Protein AF-A0A2R6VX79-F1 (afdb_monomer)

Solvent-accessible surface area (backbone atoms only — not comparable to full-atom values): 6973 Å² total; per-residue (Å²): 86,72,43,73,53,65,62,67,60,72,78,44,77,46,82,46,73,50,66,47,77,50,93,85,52,98,82,51,76,49,69,45,82,41,76,50,75,43,72,66,85,60,84,84,58,86,90,83,51,50,47,43,43,34,34,42,43,25,42,30,48,97,86,70,49,77,42,70,45,96,67,60,50,79,45,77,49,74,63,76,88,86,78,90,82,80,90,84,78,91,79,85,83,79,85,79,81,80,79,80,78,88,126

Secondary structure (DSSP, 8-state):
-EEEEEES-EEEEEEEEEEEE-TTSTT-EEEEEEEEEEE---S--TTT-SEEEEEEEEEE-TTS-EEEEEEEEEEEEE-PPP---------------------

Foldseek 3Di:
DWDKDKPADWPDKDKDWDWDDDPPDPDDGDTDIDIDTHGDQDADPPDDGQKMKMWGQWDQDPVRDIDGDPDIDIDIDGDDHDDDDDDDDDDDDDDDDDDDDDD

Structure (mmCIF, N/CA/C/O backbone):
data_AF-A0A2R6VX79-F1
#
_entry.id   AF-A0A2R6VX79-F1
#
loop_
_atom_site.group_PDB
_atom_site.id
_atom_site.type_symbol
_atom_site.label_atom_id
_atom_site.label_alt_id
_atom_site.label_comp_id
_atom_site.label_asym_id
_atom_site.label_entity_id
_atom_site.label_seq_id
_atom_site.pdbx_PDB_ins_code
_atom_site.Cartn_x
_atom_site.Cartn_y
_atom_site.Cartn_z
_atom_site.occupancy
_atom_site.B_iso_or_equiv
_atom_site.auth_seq_id
_atom_site.auth_comp_id
_atom_site.auth_asym_id
_atom_site.auth_atom_id
_atom_site.pdbx_PDB_model_num
ATOM 1 N N . MET A 1 1 ? -9.465 0.744 17.692 1.00 58.28 1 MET A N 1
ATOM 2 C CA . MET A 1 1 ? -8.510 -0.147 16.986 1.00 58.28 1 MET A CA 1
ATOM 3 C C . MET A 1 1 ? -9.287 -0.967 15.969 1.00 58.28 1 MET A C 1
ATOM 5 O O . MET A 1 1 ? -10.205 -1.657 16.383 1.00 58.28 1 MET A O 1
ATOM 9 N N . LEU A 1 2 ? -9.038 -0.838 14.660 1.00 66.31 2 LEU A N 1
ATOM 10 C CA . LEU A 1 2 ? -9.800 -1.638 13.688 1.00 66.31 2 LEU A CA 1
ATOM 11 C C . LEU A 1 2 ? -9.268 -3.074 13.630 1.00 66.31 2 LEU A C 1
ATOM 13 O O . LEU A 1 2 ? -8.080 -3.311 13.834 1.00 66.31 2 LEU A O 1
ATOM 17 N N . ILE A 1 3 ? -10.164 -4.017 13.354 1.00 70.19 3 ILE A N 1
ATOM 18 C CA . ILE A 1 3 ? -9.846 -5.434 13.177 1.00 70.19 3 ILE A CA 1
ATOM 19 C C . ILE A 1 3 ? -9.753 -5.708 11.682 1.00 70.19 3 ILE A C 1
ATOM 21 O O . ILE A 1 3 ? -10.726 -5.503 10.947 1.00 70.19 3 ILE A O 1
ATOM 25 N N . ILE A 1 4 ? -8.587 -6.178 11.245 1.00 71.56 4 ILE A N 1
ATOM 26 C CA . ILE A 1 4 ? -8.255 -6.319 9.831 1.00 71.56 4 ILE A CA 1
ATOM 27 C C . ILE A 1 4 ? -7.903 -7.768 9.509 1.00 71.56 4 ILE A C 1
ATOM 29 O O . ILE A 1 4 ? -7.125 -8.393 10.224 1.00 71.56 4 ILE A O 1
ATOM 33 N N . LYS A 1 5 ? -8.464 -8.284 8.413 1.00 72.69 5 LYS A N 1
ATOM 34 C CA . LYS A 1 5 ? -8.084 -9.566 7.811 1.00 72.69 5 LYS A CA 1
ATOM 35 C C . LYS A 1 5 ? -7.439 -9.293 6.451 1.00 72.69 5 LYS A C 1
ATOM 37 O O . LYS A 1 5 ? -8.065 -8.643 5.620 1.00 72.69 5 LYS A O 1
ATOM 42 N N . VAL A 1 6 ? -6.213 -9.763 6.228 1.00 69.94 6 VAL A N 1
ATOM 43 C CA . VAL A 1 6 ? -5.439 -9.503 4.998 1.00 69.94 6 VAL A CA 1
ATOM 44 C C . VAL A 1 6 ? -5.096 -10.817 4.307 1.00 69.94 6 VAL A C 1
ATOM 46 O O . VAL A 1 6 ? -4.727 -11.780 4.974 1.00 69.94 6 VAL A O 1
ATOM 49 N N . GLY A 1 7 ? -5.221 -10.850 2.981 1.00 64.56 7 GLY A N 1
ATOM 50 C CA . GLY A 1 7 ? -4.722 -11.922 2.119 1.00 64.56 7 GLY A CA 1
ATOM 51 C C . GLY A 1 7 ? -3.346 -11.575 1.544 1.00 64.56 7 GLY A C 1
ATOM 52 O O . GLY A 1 7 ? -3.243 -11.297 0.355 1.00 64.56 7 GLY A O 1
ATOM 53 N N . GLY A 1 8 ? -2.314 -11.509 2.392 1.00 68.62 8 GLY A N 1
ATOM 54 C CA . GLY A 1 8 ? -0.944 -11.128 2.018 1.00 68.62 8 GLY A CA 1
ATOM 55 C C . GLY A 1 8 ? -0.059 -10.809 3.230 1.00 68.62 8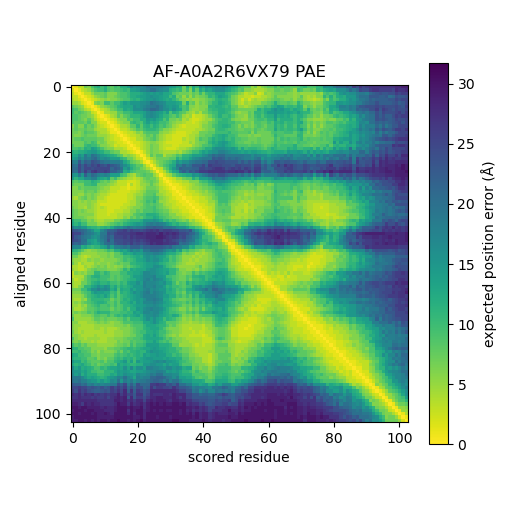 GLY A C 1
ATOM 56 O O . GLY A 1 8 ? -0.509 -10.921 4.371 1.00 68.62 8 GLY A O 1
ATOM 57 N N . ASP A 1 9 ? 1.182 -10.380 2.980 1.00 69.69 9 ASP A N 1
ATOM 58 C CA . ASP A 1 9 ? 2.161 -10.071 4.032 1.00 69.69 9 ASP A CA 1
ATOM 59 C C . ASP A 1 9 ? 1.953 -8.655 4.607 1.00 69.69 9 ASP A C 1
ATOM 61 O O . ASP A 1 9 ? 2.149 -7.636 3.932 1.00 69.69 9 ASP A O 1
ATOM 65 N N . ILE A 1 10 ? 1.548 -8.596 5.882 1.00 70.94 10 ILE A N 1
ATOM 66 C CA . ILE A 1 10 ? 1.455 -7.358 6.668 1.00 70.94 10 ILE A CA 1
ATOM 67 C C . ILE A 1 10 ? 2.779 -7.136 7.393 1.00 70.94 10 ILE A C 1
ATOM 69 O O . ILE A 1 10 ? 3.209 -7.987 8.166 1.00 70.94 10 ILE A O 1
ATOM 73 N N . LEU A 1 11 ? 3.383 -5.961 7.215 1.00 77.00 11 LEU A N 1
ATOM 74 C CA . LEU A 1 11 ? 4.585 -5.576 7.958 1.00 77.00 11 LEU A CA 1
ATOM 75 C C . LEU A 1 11 ? 4.246 -4.986 9.327 1.00 77.00 11 LEU A C 1
ATOM 77 O O . LEU A 1 11 ? 4.898 -5.290 10.322 1.00 77.00 11 LEU A O 1
ATOM 81 N N . ALA A 1 12 ? 3.244 -4.107 9.374 1.00 77.44 12 ALA A N 1
ATOM 82 C CA . ALA A 1 12 ? 2.837 -3.439 10.602 1.00 77.44 12 ALA A CA 1
ATOM 83 C C . ALA A 1 12 ? 1.397 -2.930 10.517 1.00 77.44 12 ALA A C 1
ATOM 85 O O . ALA A 1 12 ? 0.888 -2.595 9.446 1.00 77.44 12 ALA A O 1
ATOM 86 N N . SER A 1 13 ? 0.752 -2.826 11.675 1.00 76.56 13 SER A N 1
ATOM 87 C CA . SER A 1 13 ? -0.585 -2.264 11.826 1.00 76.56 13 SER A CA 1
ATOM 88 C C . SER A 1 13 ? -0.663 -1.533 13.164 1.00 76.56 13 SER A C 1
ATOM 90 O O . SER A 1 13 ? -0.625 -2.176 14.212 1.00 76.56 13 SER A O 1
ATOM 92 N N . SER A 1 14 ? -0.808 -0.207 13.129 1.00 78.69 14 SER A N 1
ATOM 93 C CA . SER A 1 14 ? -0.779 0.642 14.327 1.00 78.69 14 SER A CA 1
ATOM 94 C C . SER A 1 14 ? -1.871 1.709 14.312 1.00 78.69 14 SER A C 1
ATOM 96 O O . SER A 1 14 ? -2.295 2.188 13.259 1.00 78.69 14 SER A O 1
ATOM 98 N N . LYS A 1 15 ? -2.320 2.111 15.505 1.00 76.75 15 LYS A N 1
ATOM 99 C CA . LYS A 1 15 ? -3.181 3.283 15.712 1.00 76.75 15 LYS A CA 1
ATOM 100 C C . LYS A 1 15 ? -2.291 4.497 15.968 1.00 76.75 15 LYS A C 1
ATOM 102 O O . LYS A 1 15 ? -1.420 4.429 16.828 1.00 76.75 15 LYS A O 1
ATOM 107 N N . LEU A 1 16 ? -2.522 5.587 15.244 1.00 82.31 16 LEU A N 1
ATOM 108 C CA . LEU A 1 16 ? -1.753 6.817 15.379 1.00 82.31 16 LEU A CA 1
ATOM 109 C C . LEU A 1 16 ? -2.689 8.026 15.347 1.00 82.31 16 LEU A C 1
ATOM 111 O O . LEU A 1 16 ? -3.569 8.119 14.489 1.00 82.31 16 LEU A O 1
ATOM 115 N N . ASP A 1 17 ? -2.499 8.952 16.279 1.00 84.19 17 ASP A N 1
ATOM 116 C CA . ASP A 1 17 ? -3.228 10.216 16.288 1.00 84.19 17 ASP A CA 1
ATOM 117 C C . ASP A 1 17 ? -2.460 11.220 15.427 1.00 84.19 17 ASP A C 1
ATOM 119 O O . ASP A 1 17 ? -1.359 11.649 15.766 1.00 84.19 17 ASP A O 1
ATOM 123 N N . ILE A 1 18 ? -3.020 11.540 14.258 1.00 84.56 18 ILE A N 1
ATOM 124 C CA . ILE A 1 18 ? -2.420 12.483 13.315 1.00 84.56 18 ILE A CA 1
ATOM 125 C C . ILE A 1 18 ? -2.994 13.863 13.608 1.00 84.56 18 ILE A C 1
ATOM 127 O O . ILE A 1 18 ? -4.178 14.112 13.376 1.00 84.56 18 ILE A O 1
ATOM 131 N N . CYS A 1 19 ? -2.137 14.745 14.107 1.00 86.62 19 CYS A N 1
ATOM 132 C CA . CYS A 1 19 ? -2.457 16.125 14.431 1.00 86.62 19 CYS A CA 1
ATOM 133 C C . CYS A 1 19 ? -1.986 17.048 13.308 1.00 86.62 19 CYS A C 1
ATOM 135 O O . CYS A 1 19 ? -0.799 17.088 12.994 1.00 86.62 19 CYS A O 1
ATOM 137 N N . ILE A 1 20 ? -2.924 17.761 12.685 1.00 86.62 20 ILE A N 1
ATOM 138 C CA . ILE A 1 20 ? -2.637 18.741 11.636 1.00 86.62 20 ILE A CA 1
ATOM 139 C C . ILE A 1 20 ? -2.786 20.129 12.250 1.00 86.62 20 ILE A C 1
ATOM 141 O O . ILE A 1 20 ? -3.795 20.423 12.897 1.00 86.62 20 ILE A O 1
ATOM 145 N N . VAL A 1 21 ? -1.763 20.961 12.065 1.00 83.75 21 VAL A N 1
ATOM 146 C CA . VAL A 1 21 ? -1.809 22.382 12.408 1.00 83.75 21 VAL A CA 1
ATOM 147 C C . VAL A 1 21 ? -2.361 23.105 11.191 1.00 83.75 21 VAL A C 1
ATOM 149 O O . VAL A 1 21 ? -1.707 23.139 10.149 1.00 83.75 21 VAL A O 1
ATOM 152 N N . ASP A 1 22 ? -3.580 23.619 11.300 1.00 80.31 22 ASP A N 1
ATOM 153 C CA . ASP A 1 22 ? -4.182 24.397 10.227 1.00 80.31 22 ASP A CA 1
ATOM 154 C C . ASP A 1 22 ? -3.687 25.843 10.328 1.00 80.31 22 ASP A C 1
ATOM 156 O O . ASP A 1 22 ? -3.830 26.488 11.365 1.00 80.31 22 ASP A O 1
ATOM 160 N N . SER A 1 23 ? -3.065 26.363 9.269 1.00 71.44 23 SER A N 1
ATOM 161 C CA . SER A 1 23 ? -2.515 27.726 9.257 1.00 71.44 23 SER A CA 1
ATOM 162 C C . SER A 1 23 ? -3.596 28.813 9.218 1.00 71.44 23 SER A C 1
ATOM 164 O O . SER A 1 23 ? -3.278 29.998 9.308 1.00 71.44 23 SER A O 1
ATOM 166 N N . THR A 1 24 ? -4.862 28.423 9.051 1.00 71.69 24 THR A N 1
ATOM 167 C CA . THR A 1 24 ? -6.014 29.330 8.979 1.00 71.69 24 THR A CA 1
ATOM 168 C C . THR A 1 24 ? -6.741 29.511 10.317 1.00 71.69 24 THR A C 1
ATOM 170 O O . THR A 1 24 ? -7.346 30.563 10.534 1.00 71.69 24 THR A O 1
ATOM 173 N N . ASP A 1 25 ? -6.605 28.565 11.251 1.00 63.09 25 ASP A N 1
ATOM 174 C CA . ASP A 1 25 ? -7.230 28.618 12.573 1.00 63.09 25 ASP A CA 1
ATOM 175 C C . ASP A 1 25 ? -6.240 29.127 13.632 1.00 63.09 25 ASP A C 1
ATOM 177 O O . ASP A 1 25 ? -5.216 28.512 13.920 1.00 63.09 25 ASP A O 1
ATOM 181 N N . LYS A 1 26 ? -6.560 30.255 14.277 1.00 63.03 26 LYS A N 1
ATOM 182 C CA . LYS A 1 26 ? -5.678 30.942 15.244 1.00 63.03 26 LYS A CA 1
ATOM 183 C C . LYS A 1 26 ? -5.381 30.174 16.549 1.00 63.03 26 LYS A C 1
ATOM 185 O O . LYS A 1 26 ? -4.654 30.710 17.382 1.00 63.03 26 LYS A O 1
ATOM 190 N N . SER A 1 27 ? -5.904 28.965 16.777 1.00 64.62 27 SER A N 1
ATOM 191 C CA . SER A 1 27 ? -5.673 28.251 18.051 1.00 64.62 27 SER A CA 1
ATOM 192 C C . SER A 1 27 ? -5.965 26.741 18.069 1.00 64.62 27 SER A C 1
ATOM 194 O O . SER A 1 27 ? -6.128 26.174 19.149 1.00 64.62 27 SER A O 1
ATOM 196 N N . GLY A 1 28 ? -6.031 26.051 16.927 1.00 65.62 28 GLY A N 1
ATOM 197 C CA . GLY A 1 28 ? -6.514 24.664 16.906 1.00 65.62 28 GLY A CA 1
ATOM 198 C C . GLY A 1 28 ? -5.553 23.666 16.277 1.00 65.62 28 GLY A C 1
ATOM 199 O O . GLY A 1 28 ? -5.490 23.563 15.058 1.00 65.62 28 GLY A O 1
ATOM 200 N N . VAL A 1 29 ? -4.873 22.849 17.086 1.00 80.19 29 VAL A N 1
ATOM 201 C CA . VAL A 1 29 ? -4.281 21.596 16.587 1.00 80.19 29 VAL A CA 1
ATOM 202 C C . VAL A 1 29 ? -5.414 20.578 16.417 1.00 80.19 29 VAL A C 1
ATOM 204 O O . VAL A 1 29 ? -6.027 20.166 17.402 1.00 80.19 29 VAL A O 1
ATOM 207 N N . ASN A 1 30 ? -5.709 20.160 15.183 1.00 83.62 30 ASN A N 1
ATOM 208 C CA . ASN A 1 30 ? -6.778 19.197 14.904 1.00 83.62 30 ASN A CA 1
ATOM 209 C C . ASN A 1 30 ? -6.212 17.774 14.829 1.00 83.62 30 ASN A C 1
ATOM 211 O O . ASN A 1 30 ? -5.606 17.379 13.829 1.00 83.62 30 ASN A O 1
ATOM 215 N N . CYS A 1 31 ? -6.410 17.001 15.896 1.00 84.88 31 CYS A N 1
ATOM 216 C CA . CYS A 1 31 ? -5.979 15.610 15.977 1.00 84.88 31 CYS A CA 1
ATOM 217 C C . CYS A 1 31 ? -7.082 14.649 15.529 1.00 84.88 31 CYS A C 1
ATOM 219 O O . CYS A 1 31 ? -8.174 14.609 16.096 1.00 84.88 31 CYS A O 1
ATOM 221 N N . LYS A 1 32 ? -6.768 13.814 14.534 1.00 83.44 32 LYS A N 1
ATOM 222 C CA . LYS A 1 32 ? -7.630 12.727 14.065 1.00 83.44 32 LYS A CA 1
ATOM 223 C C . LYS A 1 32 ? -6.941 11.392 14.290 1.00 83.44 32 LYS A C 1
ATOM 225 O O . LYS A 1 32 ? -5.846 11.153 13.784 1.00 83.44 32 LYS A O 1
ATOM 230 N N . SER A 1 33 ? -7.625 10.501 14.998 1.00 78.69 33 SER A N 1
ATOM 231 C CA . SER A 1 33 ? -7.157 9.131 15.179 1.00 78.69 33 SER A CA 1
ATOM 232 C C . SER A 1 33 ? -7.289 8.361 13.874 1.00 78.69 33 SER A C 1
ATOM 234 O O . SER A 1 33 ? -8.383 8.261 13.313 1.00 78.69 33 SER A O 1
ATOM 236 N N . LYS A 1 34 ? -6.174 7.835 13.373 1.00 81.00 34 LYS A N 1
ATOM 237 C CA . LYS A 1 34 ? -6.113 7.048 12.143 1.00 81.00 34 LYS A CA 1
ATOM 238 C C . LYS A 1 34 ? -5.425 5.719 12.410 1.00 81.00 34 LYS A C 1
ATOM 240 O O . LYS A 1 34 ? -4.660 5.553 13.357 1.00 81.00 34 LYS A O 1
ATOM 245 N N . MET A 1 35 ? -5.720 4.750 11.559 1.00 76.62 35 MET A N 1
ATOM 246 C CA . MET A 1 35 ? -5.007 3.484 11.537 1.00 76.62 35 MET A CA 1
ATOM 247 C C . MET A 1 35 ? -4.060 3.479 10.350 1.00 76.62 35 MET A C 1
ATOM 249 O O . MET A 1 35 ? -4.465 3.815 9.239 1.00 76.62 35 MET A O 1
ATOM 253 N N . ILE A 1 36 ? -2.811 3.109 10.601 1.00 82.31 36 ILE A N 1
ATOM 254 C CA . ILE A 1 36 ? -1.774 2.987 9.585 1.00 82.31 36 ILE A CA 1
ATOM 255 C C . ILE A 1 36 ? -1.470 1.506 9.413 1.00 82.31 36 ILE A C 1
ATOM 257 O O . ILE A 1 36 ? -1.220 0.798 10.389 1.00 82.31 36 ILE A O 1
ATOM 261 N N . ILE A 1 37 ? -1.513 1.054 8.166 1.00 79.88 37 ILE A N 1
ATOM 262 C CA . ILE A 1 37 ? -1.245 -0.327 7.780 1.00 79.88 37 ILE A CA 1
ATOM 263 C C . ILE A 1 37 ? -0.093 -0.278 6.782 1.00 79.88 37 ILE A C 1
ATOM 265 O O . ILE A 1 37 ? -0.184 0.413 5.768 1.00 79.88 37 ILE A O 1
ATOM 269 N N . ALA A 1 38 ? 0.984 -0.992 7.084 1.00 82.19 38 ALA A N 1
ATOM 270 C CA . ALA A 1 38 ? 2.119 -1.165 6.191 1.00 82.19 38 ALA A CA 1
ATOM 271 C C . ALA A 1 38 ? 2.058 -2.569 5.577 1.00 82.19 38 ALA A C 1
ATOM 273 O O . ALA A 1 38 ? 2.008 -3.566 6.299 1.00 82.19 38 ALA A O 1
ATOM 274 N N . LEU A 1 39 ? 2.049 -2.633 4.246 1.00 79.88 39 LEU A N 1
ATOM 275 C CA . LEU A 1 39 ? 1.867 -3.853 3.454 1.00 79.88 39 LEU A CA 1
ATOM 276 C C . LEU A 1 39 ? 2.942 -3.923 2.365 1.00 79.88 39 LEU A C 1
ATOM 278 O O . LEU A 1 39 ? 3.360 -2.884 1.848 1.00 79.88 39 LEU A O 1
ATOM 282 N N . THR A 1 40 ? 3.349 -5.130 1.969 1.00 78.81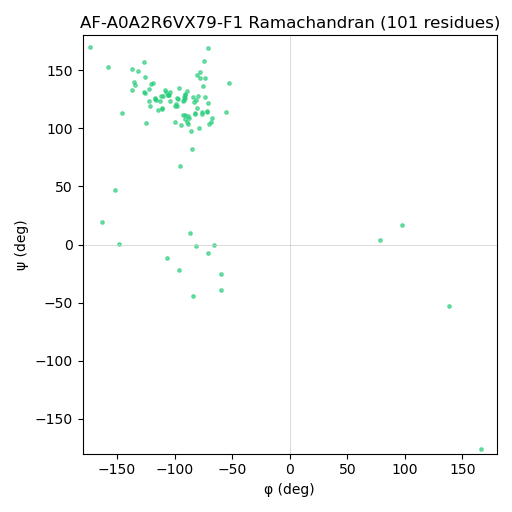 40 THR A N 1
ATOM 283 C CA . THR A 1 40 ? 4.296 -5.341 0.859 1.00 78.81 40 THR A CA 1
ATOM 284 C C . THR A 1 40 ? 3.621 -5.983 -0.340 1.00 78.81 40 THR A C 1
ATOM 286 O O . THR A 1 40 ? 3.191 -7.130 -0.256 1.00 78.81 40 THR A O 1
ATOM 289 N N . VAL A 1 41 ? 3.598 -5.278 -1.478 1.00 77.50 41 VAL A N 1
ATOM 290 C CA . VAL A 1 41 ? 3.121 -5.828 -2.759 1.00 77.50 41 VAL A CA 1
ATOM 291 C C . VAL A 1 41 ? 4.325 -6.241 -3.611 1.00 77.50 41 VAL A C 1
ATOM 293 O O . VAL A 1 41 ? 5.059 -5.395 -4.145 1.00 77.50 41 VAL A O 1
ATOM 296 N N . VAL A 1 42 ? 4.560 -7.549 -3.700 1.00 75.31 42 VAL A N 1
ATOM 297 C CA . VAL A 1 42 ? 5.670 -8.141 -4.465 1.00 75.31 42 VAL A CA 1
ATOM 298 C C . VAL A 1 42 ? 5.319 -8.141 -5.954 1.00 75.31 42 VAL A C 1
ATOM 300 O O . VAL A 1 42 ? 4.162 -8.306 -6.311 1.00 75.31 42 VAL A O 1
ATOM 303 N N . ASN A 1 43 ? 6.308 -7.905 -6.819 1.00 69.69 43 ASN A N 1
ATOM 304 C CA . ASN A 1 43 ? 6.139 -8.018 -8.270 1.00 69.69 43 ASN A CA 1
ATOM 305 C C . ASN A 1 43 ? 6.623 -9.406 -8.725 1.00 69.69 43 ASN A C 1
ATOM 307 O O . ASN A 1 43 ? 7.704 -9.812 -8.297 1.00 69.69 43 ASN A O 1
ATOM 311 N N . GLY A 1 44 ? 5.877 -10.106 -9.586 1.00 60.28 44 GLY A N 1
ATOM 312 C CA . GLY A 1 44 ? 6.366 -11.317 -10.262 1.00 60.28 44 GLY A CA 1
ATOM 313 C C . GLY A 1 44 ? 5.986 -12.672 -9.647 1.00 60.28 44 GLY A C 1
ATOM 314 O O . GLY A 1 44 ? 6.592 -13.678 -10.010 1.00 60.28 44 GLY A O 1
ATOM 315 N N . LYS A 1 45 ? 4.984 -12.754 -8.758 1.00 54.81 45 LYS A N 1
ATOM 316 C CA . LYS A 1 45 ? 4.378 -14.052 -8.397 1.00 54.81 45 LYS A CA 1
ATOM 317 C C . LYS A 1 45 ? 3.301 -14.404 -9.426 1.00 54.81 45 LYS A C 1
ATOM 319 O O . LYS A 1 45 ? 2.115 -14.180 -9.197 1.00 54.81 45 LYS A O 1
ATOM 324 N N . SER A 1 46 ? 3.730 -14.959 -10.562 1.00 47.84 46 SER A N 1
ATOM 325 C CA . SER A 1 46 ? 2.825 -15.484 -11.588 1.00 47.84 46 SER A CA 1
ATOM 326 C C . SER A 1 46 ? 1.882 -16.522 -10.972 1.00 47.84 46 SER A C 1
ATOM 328 O O . SER A 1 46 ? 2.334 -17.579 -10.530 1.00 47.84 46 SER A O 1
ATOM 330 N N . GLY A 1 47 ? 0.588 -16.213 -10.929 1.00 50.72 47 GLY A N 1
ATOM 331 C CA . GLY A 1 47 ? -0.456 -17.155 -10.531 1.00 50.72 47 GLY A CA 1
ATOM 332 C C . GLY A 1 47 ? -1.531 -16.554 -9.635 1.00 50.72 47 GLY A C 1
ATOM 333 O O . GLY A 1 47 ? -2.701 -16.675 -9.971 1.00 50.72 47 GLY A O 1
ATOM 334 N N . GLU A 1 48 ? -1.174 -15.898 -8.521 1.00 49.59 48 GLU A N 1
ATOM 335 C CA . GLU A 1 48 ? -2.176 -15.615 -7.470 1.00 49.59 48 GLU A CA 1
ATOM 336 C C . GLU A 1 48 ? -1.998 -14.324 -6.636 1.00 49.59 48 GLU A C 1
ATOM 338 O O . GLU A 1 48 ? -2.826 -14.086 -5.757 1.00 49.59 48 GLU A O 1
ATOM 343 N N . SER A 1 49 ? -0.992 -13.449 -6.821 1.00 51.94 49 SER A N 1
ATOM 344 C CA . SER A 1 49 ? -0.807 -12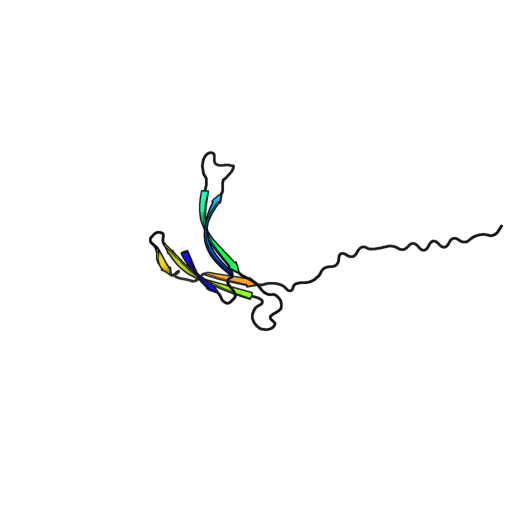.333 -5.851 1.00 51.94 49 SER A CA 1
ATOM 345 C C . SER A 1 49 ? -0.161 -11.027 -6.347 1.00 51.94 49 SER A C 1
ATOM 347 O O . SER A 1 49 ? 0.651 -10.442 -5.633 1.00 51.94 49 SER A O 1
ATOM 349 N N . ASP A 1 5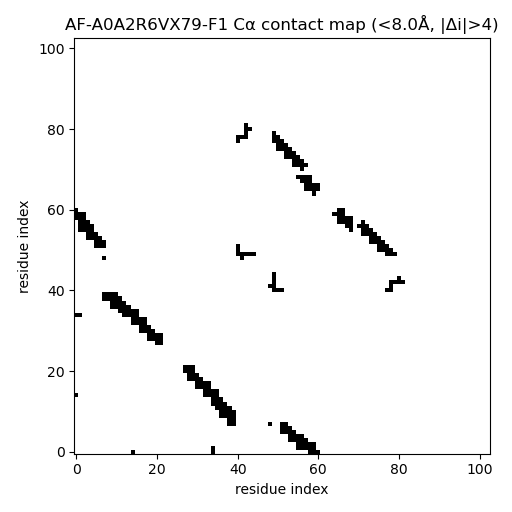0 ? -0.589 -10.482 -7.491 1.00 59.47 50 ASP A N 1
ATOM 350 C CA . ASP A 1 50 ? -0.315 -9.062 -7.831 1.00 59.47 50 ASP A CA 1
ATOM 351 C C . ASP A 1 50 ? -1.295 -8.088 -7.151 1.00 59.47 50 ASP A C 1
ATOM 353 O O . ASP A 1 50 ? -1.219 -6.862 -7.311 1.00 59.47 50 ASP A O 1
ATOM 357 N N . ALA A 1 51 ? -2.242 -8.641 -6.388 1.00 64.38 51 ALA A N 1
ATOM 358 C CA . ALA A 1 51 ? -3.245 -7.905 -5.651 1.00 64.38 51 ALA A CA 1
ATOM 359 C C . ALA A 1 51 ? -3.235 -8.287 -4.167 1.00 64.38 51 ALA A C 1
ATOM 361 O O . ALA A 1 51 ? -3.306 -9.466 -3.832 1.00 64.38 51 ALA A O 1
ATOM 362 N N . ILE A 1 52 ? -3.200 -7.292 -3.282 1.00 74.44 52 ILE A N 1
ATOM 363 C CA . ILE A 1 52 ? -3.465 -7.484 -1.854 1.00 74.44 52 ILE A CA 1
ATOM 364 C C . ILE A 1 52 ? -4.912 -7.119 -1.594 1.00 74.44 52 ILE A C 1
ATOM 366 O O . ILE A 1 52 ? -5.349 -6.003 -1.884 1.00 74.44 52 ILE A O 1
ATOM 370 N N . GLU A 1 53 ? -5.633 -8.057 -0.997 1.00 75.38 53 GLU A N 1
ATOM 371 C CA . GLU A 1 53 ? -6.987 -7.844 -0.525 1.00 75.38 53 GLU A CA 1
ATOM 372 C C . GLU A 1 53 ? -7.014 -7.767 1.001 1.00 75.38 53 GLU A C 1
ATOM 374 O O . GLU A 1 53 ? -6.432 -8.591 1.706 1.00 75.38 53 GLU A O 1
ATOM 379 N N . THR A 1 54 ? -7.678 -6.742 1.522 1.00 77.88 54 THR A N 1
ATOM 380 C CA . THR A 1 54 ? -7.785 -6.474 2.952 1.00 77.88 54 THR A CA 1
ATOM 381 C C . THR A 1 54 ? -9.221 -6.138 3.325 1.00 77.88 54 THR A C 1
ATOM 383 O O . THR A 1 54 ? -9.879 -5.360 2.640 1.00 77.88 54 THR A O 1
ATOM 386 N N . TYR A 1 55 ? -9.692 -6.687 4.442 1.00 81.25 55 TYR A N 1
ATOM 387 C CA . TYR A 1 55 ? -11.024 -6.446 4.981 1.00 81.25 55 TYR A CA 1
ATOM 388 C C . TYR A 1 55 ? -10.946 -5.781 6.346 1.00 81.25 55 TYR A C 1
ATOM 390 O O . TYR A 1 55 ? -10.331 -6.317 7.270 1.00 81.25 55 TYR A O 1
ATOM 398 N N . VAL A 1 56 ? -11.635 -4.654 6.498 1.00 81.56 56 VAL A N 1
ATOM 399 C CA . VAL A 1 56 ? -11.892 -4.030 7.796 1.00 81.56 56 VAL A CA 1
ATOM 400 C C . VAL A 1 56 ? -13.216 -4.573 8.317 1.00 81.56 56 VAL A C 1
ATOM 402 O O . VAL A 1 56 ? -14.267 -4.287 7.757 1.00 81.56 56 VAL A O 1
ATOM 405 N N . THR A 1 57 ? -13.170 -5.376 9.377 1.00 82.38 57 THR A N 1
ATOM 406 C CA . THR A 1 57 ? -14.338 -6.130 9.880 1.00 82.38 57 THR A CA 1
ATOM 407 C C . THR A 1 57 ? -14.924 -5.561 11.171 1.00 82.38 57 THR A C 1
ATOM 409 O O . THR A 1 57 ? -16.016 -5.944 11.588 1.00 82.38 57 THR A O 1
ATOM 412 N N . GLY A 1 58 ? -14.220 -4.644 11.830 1.00 80.25 58 GLY A N 1
ATOM 413 C CA . GLY A 1 58 ? -14.649 -4.096 13.110 1.00 80.25 58 GLY A CA 1
ATOM 414 C C . GLY A 1 58 ? -13.769 -2.962 13.603 1.00 80.25 58 GLY A C 1
ATOM 415 O O . GLY A 1 58 ? -12.696 -2.723 13.056 1.00 80.25 58 GLY A O 1
ATOM 416 N N . ALA A 1 59 ? -14.228 -2.294 14.656 1.00 79.00 59 ALA A N 1
ATOM 417 C CA . ALA A 1 59 ? -13.569 -1.202 15.350 1.00 79.00 59 ALA A CA 1
ATOM 418 C C . ALA A 1 59 ? -13.662 -1.387 16.866 1.00 79.00 59 ALA A C 1
ATOM 420 O O . ALA A 1 59 ? -14.696 -1.761 17.407 1.00 79.00 59 ALA A O 1
ATOM 421 N N . GLU A 1 60 ? -12.580 -1.086 17.562 1.00 79.44 60 GLU A N 1
ATOM 422 C CA . GLU A 1 60 ? -12.539 -0.988 19.015 1.00 79.44 60 GLU A CA 1
ATOM 423 C C . GLU A 1 60 ? -12.803 0.453 19.447 1.00 79.44 60 GLU A C 1
ATOM 425 O O . GLU A 1 60 ? -12.134 1.376 18.959 1.00 79.44 60 GLU A O 1
ATOM 430 N N . ASP A 1 61 ? -13.780 0.602 20.338 1.00 71.12 61 ASP A N 1
ATOM 431 C CA . ASP A 1 61 ? -14.224 1.852 20.951 1.00 71.12 61 ASP A CA 1
ATOM 432 C C . ASP A 1 61 ? -13.187 2.389 21.960 1.00 71.12 61 ASP A C 1
ATOM 434 O O . ASP A 1 61 ? -12.247 1.690 22.342 1.00 71.12 61 ASP A O 1
ATOM 438 N N . LYS A 1 62 ? -13.356 3.627 22.438 1.00 71.50 62 LYS A N 1
ATOM 439 C CA . LYS A 1 62 ? -12.462 4.258 23.429 1.00 71.50 62 LYS A CA 1
ATOM 440 C C . LYS A 1 62 ? -12.385 3.481 24.748 1.00 71.50 62 LYS A C 1
ATOM 442 O O . LYS A 1 62 ? -11.376 3.564 25.435 1.00 71.50 62 LYS A O 1
ATOM 447 N N . SER A 1 63 ? -13.419 2.707 25.071 1.00 77.62 63 SER A N 1
ATOM 448 C CA . SER A 1 63 ? -13.485 1.835 26.251 1.00 77.62 63 SER A CA 1
ATOM 449 C C . SER A 1 63 ? -12.889 0.438 26.026 1.00 77.62 63 SER A C 1
ATOM 451 O O . SER A 1 63 ? -13.117 -0.453 26.837 1.00 77.62 63 SER A O 1
ATOM 453 N N . GLY A 1 64 ? -12.197 0.201 24.906 1.00 74.81 64 GLY A N 1
ATOM 454 C CA . GLY A 1 64 ? -11.586 -1.095 24.591 1.00 74.81 64 GLY A CA 1
ATOM 455 C C . GLY A 1 64 ? -12.564 -2.159 24.075 1.00 74.81 64 GLY A C 1
ATOM 456 O O . GLY A 1 64 ? -12.188 -3.306 23.837 1.00 74.81 64 GLY A O 1
ATOM 457 N N . GLN A 1 65 ? -13.839 -1.807 23.884 1.00 82.12 65 GLN A N 1
ATOM 458 C CA . GLN A 1 65 ? -14.840 -2.750 23.391 1.00 82.12 65 GLN A CA 1
ATOM 459 C C . GLN A 1 65 ? -14.771 -2.899 21.873 1.00 82.12 65 GLN A C 1
ATOM 461 O O . GLN A 1 65 ? -14.913 -1.926 21.131 1.00 82.12 65 GLN A O 1
ATOM 466 N N . ARG A 1 66 ? -14.606 -4.139 21.407 1.00 82.44 66 ARG A N 1
ATOM 467 C CA . ARG A 1 66 ? -14.586 -4.493 19.984 1.00 82.44 66 ARG A CA 1
ATOM 468 C C . ARG A 1 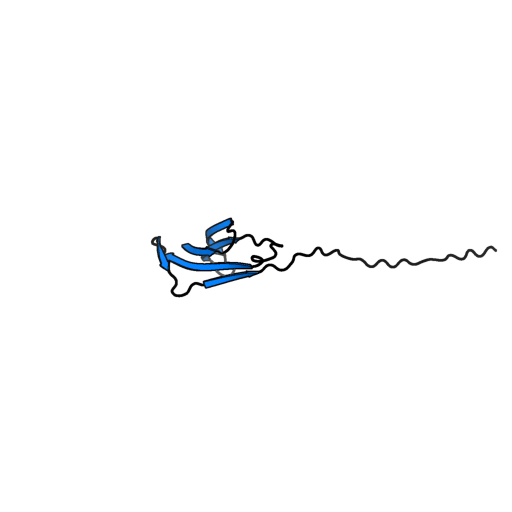66 ? -16.008 -4.595 19.440 1.00 82.44 66 ARG A C 1
ATOM 470 O O . ARG A 1 66 ? -16.765 -5.475 19.836 1.00 82.44 66 ARG A O 1
ATOM 477 N N . LYS A 1 67 ? -16.345 -3.735 18.485 1.00 83.12 67 LYS A N 1
ATOM 478 C CA . LYS A 1 67 ? -17.595 -3.764 17.720 1.00 83.12 67 LYS A CA 1
ATOM 479 C C . LYS A 1 67 ? -17.293 -4.223 16.300 1.00 83.12 67 LYS A C 1
ATOM 481 O O . LYS A 1 67 ? -16.342 -3.752 15.681 1.00 83.12 67 LYS A O 1
ATOM 486 N N . LYS A 1 68 ? -18.080 -5.157 15.773 1.00 82.88 68 LYS A N 1
ATOM 487 C CA . LYS A 1 68 ? -17.995 -5.526 14.355 1.00 82.88 68 LYS A CA 1
ATOM 488 C C . LYS A 1 68 ? -18.751 -4.497 13.522 1.00 82.88 68 LYS A C 1
ATOM 490 O O . LYS A 1 68 ? -19.751 -3.948 13.979 1.00 82.88 68 LYS A O 1
ATOM 495 N N . LEU A 1 69 ? -18.254 -4.231 12.323 1.00 81.38 69 LEU A N 1
ATOM 496 C CA . LEU A 1 69 ? -19.007 -3.474 11.332 1.00 81.38 69 LEU A CA 1
ATOM 497 C C . LEU A 1 69 ? -20.115 -4.377 10.782 1.00 81.38 69 LEU A C 1
ATOM 499 O O . LEU A 1 69 ? -19.900 -5.581 10.635 1.00 81.38 69 LEU A O 1
ATOM 503 N N . ALA A 1 70 ? -21.287 -3.802 10.503 1.00 83.75 70 ALA A N 1
ATOM 504 C CA . ALA A 1 70 ? -22.391 -4.539 9.887 1.00 83.75 70 ALA A CA 1
ATOM 505 C C . ALA A 1 70 ? -21.980 -5.095 8.514 1.00 83.75 70 ALA A C 1
ATOM 507 O O . ALA A 1 70 ? -22.266 -6.245 8.199 1.00 83.75 70 ALA A O 1
ATOM 508 N N . GLU A 1 71 ? -21.221 -4.303 7.757 1.00 85.31 71 GLU A N 1
ATOM 509 C CA . GLU A 1 71 ? -20.617 -4.696 6.490 1.00 85.31 71 GLU A CA 1
ATOM 510 C C . GLU A 1 71 ? -19.107 -4.421 6.529 1.00 85.31 71 GLU A C 1
ATOM 512 O O . GLU A 1 71 ? -18.690 -3.332 6.942 1.00 85.31 71 GLU A O 1
ATOM 517 N N . PRO A 1 72 ? -18.258 -5.388 6.141 1.00 84.50 72 PRO A N 1
ATOM 518 C CA . PRO A 1 72 ? -16.821 -5.182 6.119 1.00 84.50 72 PRO A CA 1
ATOM 519 C C . PRO A 1 72 ? -16.405 -4.317 4.924 1.00 84.50 72 PRO A C 1
ATOM 521 O O . PRO A 1 72 ? -16.817 -4.561 3.791 1.00 84.50 72 PRO A O 1
ATOM 524 N N . TYR A 1 73 ? -15.509 -3.356 5.149 1.00 84.56 73 TYR A N 1
ATOM 525 C CA . TYR A 1 73 ? -14.921 -2.593 4.046 1.00 84.56 73 TYR A CA 1
ATOM 526 C C . TYR A 1 73 ? -13.815 -3.396 3.373 1.00 84.56 73 TYR A C 1
ATOM 528 O O . TYR A 1 73 ? -12.881 -3.848 4.038 1.00 84.56 73 TYR A O 1
ATOM 536 N N . ARG A 1 74 ? -13.903 -3.530 2.049 1.00 85.62 74 ARG A N 1
ATOM 537 C CA . ARG A 1 74 ? -12.919 -4.218 1.211 1.00 85.62 74 ARG A CA 1
ATOM 538 C C . ARG A 1 74 ? -11.959 -3.210 0.583 1.00 85.62 74 ARG A C 1
ATOM 540 O O . ARG A 1 74 ? -12.388 -2.282 -0.097 1.00 85.62 74 ARG A O 1
ATOM 547 N N . ILE A 1 75 ? -10.664 -3.423 0.782 1.00 83.44 75 ILE A N 1
ATOM 548 C CA . ILE A 1 75 ? -9.575 -2.646 0.185 1.00 83.44 75 ILE A CA 1
ATOM 549 C C . ILE A 1 75 ? -8.785 -3.583 -0.725 1.00 83.44 75 ILE A C 1
ATOM 551 O O . ILE A 1 75 ? -8.319 -4.631 -0.279 1.00 83.44 75 ILE A O 1
ATOM 555 N N . LEU A 1 76 ? -8.641 -3.202 -1.994 1.00 83.50 76 LEU A N 1
ATOM 556 C CA . LEU A 1 76 ? -7.907 -3.961 -3.002 1.00 83.50 76 LEU A CA 1
ATOM 557 C C . LEU A 1 76 ? -6.786 -3.092 -3.569 1.00 83.50 76 LEU A C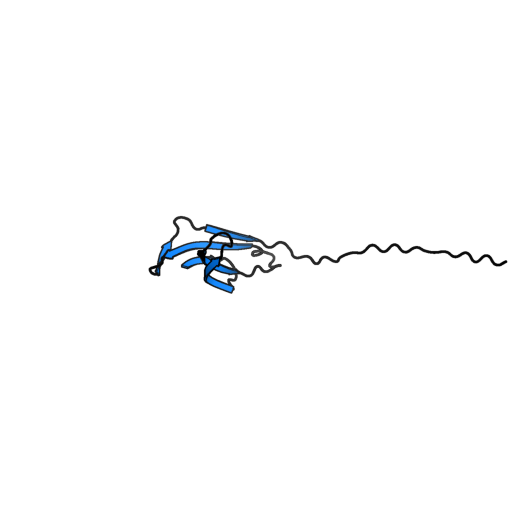 1
ATOM 559 O O . LEU A 1 76 ? -7.048 -2.043 -4.154 1.00 83.50 76 LEU A O 1
ATOM 563 N N . ILE A 1 77 ? -5.545 -3.538 -3.411 1.00 81.44 77 ILE A N 1
ATOM 564 C CA . ILE A 1 77 ? -4.359 -2.867 -3.947 1.00 81.44 77 ILE A CA 1
ATOM 565 C C . ILE A 1 77 ? -3.796 -3.752 -5.044 1.00 81.44 77 ILE A C 1
ATOM 567 O O . ILE A 1 77 ? -3.564 -4.925 -4.789 1.00 81.44 77 ILE A O 1
ATOM 571 N N . ARG A 1 78 ? -3.563 -3.204 -6.238 1.00 78.88 78 ARG A N 1
AT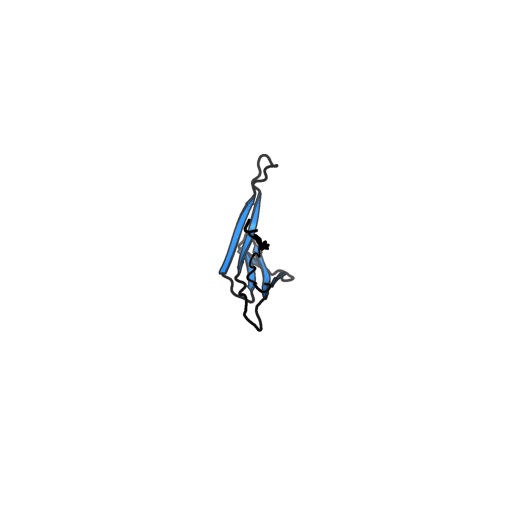OM 572 C CA . ARG A 1 78 ? -2.954 -3.917 -7.368 1.00 78.88 78 ARG A CA 1
ATOM 573 C C . ARG A 1 78 ? -1.653 -3.244 -7.766 1.00 78.88 78 ARG A C 1
ATOM 575 O O . ARG A 1 78 ? -1.595 -2.015 -7.804 1.00 78.88 78 ARG A O 1
ATOM 582 N N . LYS A 1 79 ? -0.633 -4.036 -8.081 1.00 78.00 79 LYS A N 1
ATOM 583 C CA . LYS A 1 79 ? 0.638 -3.535 -8.603 1.00 78.00 79 LYS A CA 1
ATOM 584 C C . LYS A 1 79 ? 0.731 -3.841 -10.091 1.00 78.00 79 LYS A C 1
ATOM 586 O O . LYS A 1 79 ? 0.488 -4.965 -10.503 1.00 78.00 79 LYS A O 1
ATOM 591 N N . SER A 1 80 ? 1.043 -2.821 -10.885 1.00 79.19 80 SER A N 1
ATOM 592 C CA . SER A 1 80 ? 1.379 -3.006 -12.295 1.00 79.19 80 SER A CA 1
ATOM 593 C C . SER A 1 80 ? 2.780 -3.591 -12.433 1.00 79.19 80 SER A C 1
ATOM 595 O O . SER A 1 80 ? 3.630 -3.379 -11.561 1.00 79.19 80 SER A O 1
ATOM 597 N N . ASP A 1 81 ? 3.046 -4.223 -13.570 1.00 81.69 81 ASP A N 1
ATOM 598 C CA . ASP A 1 81 ? 4.386 -4.683 -13.914 1.00 81.69 81 ASP A CA 1
ATOM 599 C C . ASP A 1 81 ? 5.412 -3.548 -13.795 1.00 81.69 81 ASP A C 1
ATOM 601 O O . ASP A 1 81 ? 5.164 -2.392 -14.164 1.00 81.69 81 ASP A O 1
ATOM 605 N N . ALA A 1 82 ? 6.583 -3.884 -13.261 1.00 82.06 82 ALA A N 1
ATOM 606 C CA . ALA A 1 82 ? 7.709 -2.968 -13.187 1.00 82.06 82 ALA A CA 1
ATOM 607 C C . ALA A 1 82 ? 8.559 -3.070 -14.459 1.00 82.06 82 ALA A C 1
ATOM 609 O O . ALA A 1 82 ? 8.955 -4.163 -14.861 1.00 82.06 82 ALA A O 1
ATOM 610 N N . TYR A 1 83 ? 8.898 -1.918 -15.037 1.00 84.75 83 TYR A N 1
ATOM 611 C CA . TYR A 1 83 ? 9.739 -1.814 -16.227 1.00 84.75 83 TYR A CA 1
ATOM 612 C C . TYR A 1 83 ? 10.925 -0.884 -15.972 1.00 84.75 83 TYR A C 1
ATOM 614 O O . TYR A 1 83 ? 10.787 0.149 -15.312 1.00 84.75 83 TYR A O 1
ATOM 622 N N . TYR A 1 84 ? 12.079 -1.212 -16.553 1.00 92.69 84 TYR A N 1
ATOM 623 C CA . TYR A 1 84 ? 13.208 -0.289 -16.639 1.00 92.69 84 TYR A CA 1
ATOM 624 C C . TYR A 1 84 ? 13.035 0.622 -17.854 1.00 92.69 84 TYR A C 1
ATOM 626 O O . TYR A 1 84 ? 12.859 0.145 -18.975 1.00 92.69 84 TYR A O 1
ATOM 634 N N . ARG A 1 85 ? 13.102 1.941 -17.645 1.00 93.44 85 ARG A N 1
ATOM 635 C CA . ARG A 1 85 ? 13.033 2.933 -18.724 1.00 93.44 85 ARG A CA 1
ATOM 636 C C . ARG A 1 85 ? 14.384 3.616 -18.887 1.00 93.44 85 ARG A C 1
ATOM 638 O O . ARG A 1 85 ? 14.832 4.317 -17.985 1.00 93.44 85 ARG A O 1
ATOM 645 N N . TYR A 1 86 ? 14.998 3.441 -20.052 1.00 94.25 86 TYR A N 1
ATOM 646 C CA . TYR A 1 86 ? 16.244 4.113 -20.412 1.00 94.25 86 TYR A CA 1
ATOM 647 C C . TYR A 1 86 ? 15.933 5.421 -21.152 1.00 94.25 86 TYR A C 1
ATOM 649 O O . TYR A 1 86 ? 15.202 5.389 -22.147 1.00 94.25 86 TYR A O 1
ATOM 657 N N . PRO A 1 87 ? 16.440 6.578 -20.693 1.00 93.38 87 PRO A N 1
ATOM 658 C CA . PRO A 1 87 ? 16.287 7.829 -21.421 1.00 93.38 87 PRO A CA 1
ATOM 659 C C . PRO A 1 87 ? 17.174 7.794 -22.668 1.00 93.38 87 PRO A C 1
ATOM 661 O O . PRO A 1 87 ? 18.398 7.725 -22.572 1.00 93.38 87 PRO A O 1
ATOM 664 N N . LEU A 1 88 ? 16.549 7.817 -23.843 1.00 91.38 88 LEU A N 1
ATOM 665 C CA . LEU A 1 88 ? 17.259 7.869 -25.115 1.00 91.38 88 LEU A CA 1
ATOM 666 C C . LEU A 1 88 ? 17.447 9.325 -25.532 1.00 91.38 88 LEU A C 1
ATOM 668 O O . LEU A 1 88 ? 16.482 10.088 -25.594 1.00 91.38 88 LEU A O 1
ATOM 672 N N . SER A 1 89 ? 18.685 9.680 -25.859 1.00 90.38 89 SER A N 1
ATOM 673 C CA . SER A 1 89 ? 19.028 10.962 -26.467 1.00 90.38 89 SER A CA 1
ATOM 674 C C . SER A 1 89 ? 19.346 10.743 -27.937 1.00 90.38 89 SER A C 1
ATOM 676 O O . SER A 1 89 ? 20.157 9.884 -28.283 1.00 90.38 89 SER A O 1
ATOM 678 N N . TYR A 1 90 ? 18.712 11.523 -28.808 1.00 88.44 90 TYR A N 1
ATOM 679 C CA . TYR A 1 90 ? 19.024 11.500 -30.230 1.00 88.44 90 TYR A CA 1
ATOM 680 C C . TYR A 1 90 ? 20.367 12.194 -30.482 1.00 88.44 90 TYR A C 1
ATOM 682 O O . TYR A 1 90 ? 20.562 13.341 -30.081 1.00 88.44 90 TYR A O 1
ATOM 690 N N . LEU A 1 91 ? 21.282 11.504 -31.161 1.00 87.94 91 LEU A N 1
ATOM 691 C CA . LEU A 1 91 ? 22.558 12.057 -31.604 1.00 87.94 91 LEU A CA 1
ATOM 692 C C . LEU A 1 91 ? 22.573 12.091 -33.133 1.00 87.94 91 LEU A C 1
ATOM 694 O O . LEU A 1 91 ? 22.538 11.047 -33.782 1.00 87.94 91 LEU A O 1
ATOM 698 N N . GLN A 1 92 ? 22.641 13.291 -33.712 1.00 83.56 92 GLN A N 1
ATOM 699 C CA . GLN A 1 92 ? 22.805 13.465 -35.153 1.00 83.56 92 GLN A CA 1
ATOM 700 C C . GLN A 1 92 ? 24.295 13.538 -35.494 1.00 83.56 92 GLN A C 1
ATOM 702 O O . GLN A 1 92 ? 24.956 14.540 -35.223 1.00 83.56 92 GLN A O 1
ATOM 707 N N . VAL A 1 93 ? 24.834 12.486 -36.110 1.00 78.19 93 VAL A N 1
ATOM 708 C CA . VAL A 1 93 ? 26.220 12.486 -36.597 1.00 78.19 93 VAL A CA 1
ATOM 709 C C . VAL A 1 93 ? 26.262 13.189 -37.954 1.00 78.19 93 VAL A C 1
ATOM 711 O O . VAL A 1 93 ? 25.712 12.691 -38.935 1.00 78.19 93 VAL A O 1
ATOM 714 N N . LYS A 1 94 ? 26.903 14.361 -38.026 1.00 74.50 94 LYS A N 1
ATOM 715 C CA . LYS A 1 94 ? 27.138 15.065 -39.293 1.00 74.50 94 LYS A CA 1
ATOM 716 C C . LYS A 1 94 ? 28.464 14.585 -39.885 1.00 74.50 94 LYS A C 1
ATOM 718 O O . LYS A 1 94 ? 29.531 14.948 -39.399 1.00 74.50 94 LYS A O 1
ATOM 723 N N . LEU A 1 95 ? 28.393 13.763 -40.930 1.00 62.16 95 LEU A N 1
ATOM 724 C CA . LEU A 1 95 ? 29.555 13.386 -41.736 1.00 62.16 95 LEU A CA 1
ATOM 725 C C . LEU A 1 95 ? 30.008 14.615 -42.539 1.00 62.16 95 LEU A C 1
ATOM 727 O O . LEU A 1 95 ? 29.357 15.016 -43.502 1.00 62.16 95 LEU A O 1
ATOM 731 N N . VAL A 1 96 ? 31.097 15.251 -42.106 1.00 71.00 96 VAL A N 1
ATOM 732 C CA . VAL A 1 96 ? 31.755 16.327 -42.856 1.00 71.00 96 VAL A CA 1
ATOM 733 C C . VAL A 1 96 ? 32.776 15.679 -43.786 1.00 71.00 96 VAL A C 1
ATOM 735 O O . VAL A 1 96 ? 33.837 15.249 -43.342 1.00 71.00 96 VAL A O 1
ATOM 738 N N . ILE A 1 97 ? 32.451 15.589 -45.076 1.00 67.81 97 ILE A N 1
ATOM 739 C CA . ILE A 1 97 ? 33.406 15.186 -46.113 1.00 67.81 97 ILE A CA 1
ATOM 740 C C . ILE A 1 97 ? 34.150 16.453 -46.542 1.00 67.81 97 ILE A C 1
ATOM 742 O O . ILE A 1 97 ? 33.637 17.252 -47.322 1.00 67.81 97 ILE A O 1
ATOM 746 N N . THR A 1 98 ? 35.346 16.680 -46.004 1.00 64.62 98 THR A N 1
ATOM 747 C CA . THR A 1 98 ? 36.247 17.726 -46.497 1.00 64.62 98 THR A CA 1
ATOM 748 C C . THR A 1 98 ? 36.937 17.232 -47.764 1.00 64.62 98 THR A C 1
ATOM 750 O O . THR A 1 98 ? 37.909 16.481 -47.711 1.00 64.62 98 THR A O 1
ATOM 753 N N . SER A 1 99 ? 36.455 17.665 -48.930 1.00 62.78 99 SER A N 1
ATOM 754 C CA . SER A 1 99 ? 37.225 17.550 -50.169 1.00 62.78 99 SER A CA 1
ATOM 755 C C . SER A 1 99 ? 38.427 18.495 -50.086 1.00 62.78 99 SER A C 1
ATOM 757 O O . SER A 1 99 ? 38.275 19.712 -50.194 1.00 62.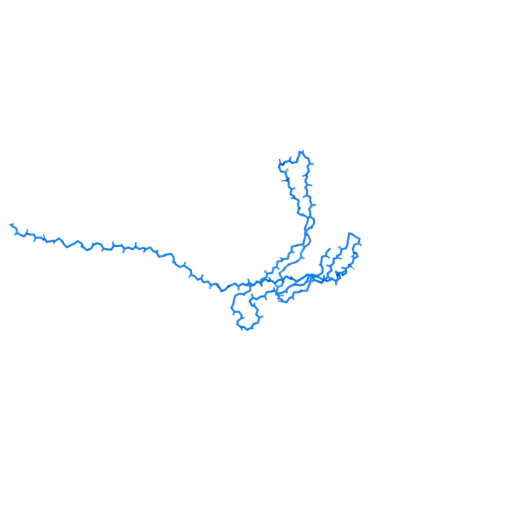78 99 SER A O 1
ATOM 759 N N . ARG A 1 100 ? 39.632 17.955 -49.875 1.00 62.22 100 ARG A N 1
ATOM 760 C CA . ARG A 1 100 ? 40.876 18.690 -50.144 1.00 62.22 100 ARG A CA 1
ATOM 761 C C . ARG A 1 100 ? 40.979 18.892 -51.657 1.00 62.22 100 ARG A C 1
ATOM 763 O O . ARG A 1 100 ? 41.236 17.926 -52.368 1.00 62.22 100 ARG A O 1
ATOM 770 N N . SER A 1 101 ? 40.803 20.118 -52.151 1.00 60.28 101 SER A N 1
ATOM 771 C CA . SER A 1 101 ? 41.321 20.470 -53.475 1.00 60.28 101 SER A CA 1
ATOM 772 C C . SER A 1 101 ? 42.831 20.676 -53.343 1.00 60.28 101 SER A C 1
ATOM 774 O O . SER A 1 101 ? 43.262 21.599 -52.652 1.00 60.28 101 SER A O 1
ATOM 776 N N . LEU A 1 102 ? 43.628 19.797 -53.953 1.00 56.84 102 LEU A N 1
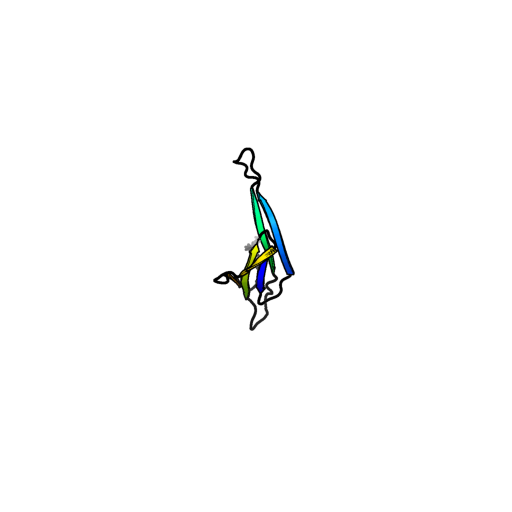ATOM 777 C CA . LEU A 1 102 ? 45.035 20.089 -54.222 1.00 56.84 102 LEU A CA 1
ATOM 778 C C . LEU A 1 102 ? 45.081 21.134 -55.342 1.00 56.84 102 LEU A C 1
ATOM 780 O O . LEU A 1 102 ? 44.636 20.853 -56.454 1.00 56.84 102 LEU A O 1
ATOM 784 N N . GLY A 1 103 ? 45.565 22.325 -55.007 1.00 49.03 103 GLY A N 1
ATOM 785 C CA . GLY A 1 103 ? 46.047 23.339 -55.940 1.00 49.03 103 GLY A CA 1
ATOM 786 C C . GLY A 1 103 ? 47.520 23.581 -55.672 1.00 49.03 103 GLY A C 1
ATOM 787 O O . GLY A 1 103 ? 47.910 23.443 -54.487 1.00 49.03 103 GLY A O 1
#

InterPro domains:
  IPR018928 Generative cell specific-1/HAP2 domain [PF10699] (29-92)
  IPR040326 HAP2/GCS1 [PTHR31764] (9-93)

Nearest PDB structures (foldseek):
  7pi8-assembly1_o  TM=2.302E-01  e=2.755E+00  Mycoplasmoides pneumoniae M129

Mean predicted aligned error: 12.88 Å

Organism: Marchantia polymorpha (NCBI:txid3197)

Sequence (103 aa):
MLIIKVGGDILASSKLDICIVDSTDKSGVNCKSKMIIALTVVNGKSGESDAIETYVTGAEDKSGQRKKLAEPYRILIRKSDAYYRYPLSYLQVKLVITSRSLG

pLDDT: mean 75.63, std 10.47, range [47.84, 94.25]

Radius of gyration: 28.05 Å; Cα contacts (8 Å, |Δi|>4): 147; chains: 1; bounding box: 68×48×82 Å